Protein AF-A0A1B3M2F7-F1 (afdb_monomer_lite)

pLDDT: mean 76.16, std 15.94, range [42.47, 95.69]

Foldseek 3Di:
DPDQQPLVLLVVLLVLLVVLLVLLVVLLVVLVVLVPDDDDPPPDDDPPPDDDPDCPSVVSNVSSVVSNVSSVVSNVVSVVSVPPDPPPPDDD

Radius of gyration: 21.99 Å; chains: 1; bounding box: 66×22×56 Å

Structure (mmCIF, N/CA/C/O backbone):
data_AF-A0A1B3M2F7-F1
#
_entry.id   AF-A0A1B3M2F7-F1
#
loop_
_atom_site.group_PDB
_atom_site.id
_atom_site.type_symbol
_atom_site.label_atom_id
_atom_site.label_alt_id
_atom_site.label_comp_id
_atom_site.label_asym_id
_atom_site.label_entity_id
_atom_site.label_seq_id
_atom_site.pdbx_PDB_ins_code
_atom_site.Cartn_x
_atom_site.Cartn_y
_atom_site.Cartn_z
_atom_site.occupancy
_atom_site.B_iso_or_equiv
_atom_site.auth_seq_id
_atom_site.auth_comp_id
_atom_site.auth_asym_id
_atom_site.auth_atom_id
_atom_site.pdbx_PDB_model_num
ATOM 1 N N . MET A 1 1 ? -23.958 -9.548 22.170 1.00 42.47 1 MET A N 1
ATOM 2 C CA . MET A 1 1 ? -23.111 -8.482 22.761 1.00 42.47 1 MET A CA 1
ATOM 3 C C . MET A 1 1 ? -22.215 -7.866 21.686 1.00 42.47 1 MET A C 1
ATOM 5 O O . MET A 1 1 ? -21.167 -8.421 21.381 1.00 42.47 1 MET A O 1
ATOM 9 N N . GLN A 1 2 ? -22.607 -6.747 21.067 1.00 51.44 2 GLN A N 1
ATOM 10 C CA . GLN A 1 2 ? -21.709 -6.019 20.160 1.00 51.44 2 GLN A CA 1
ATOM 11 C C . GLN A 1 2 ? -20.759 -5.147 20.994 1.00 51.44 2 GLN A C 1
ATOM 13 O O . GLN A 1 2 ? -21.168 -4.100 21.489 1.00 51.44 2 GLN A O 1
ATOM 18 N N . ARG A 1 3 ? -19.495 -5.564 21.167 1.00 59.16 3 ARG A N 1
ATOM 19 C CA . ARG A 1 3 ? -18.482 -4.739 21.851 1.00 59.16 3 ARG A CA 1
ATOM 20 C C . ARG A 1 3 ? -18.359 -3.401 21.115 1.00 59.16 3 ARG A C 1
ATOM 22 O O . ARG A 1 3 ? -18.239 -3.367 19.888 1.00 59.16 3 ARG A O 1
ATOM 29 N N . VAL A 1 4 ? -18.492 -2.295 21.839 1.00 57.34 4 VAL A N 1
ATOM 30 C CA . VAL A 1 4 ? -18.198 -0.955 21.320 1.00 57.34 4 VAL A CA 1
ATOM 31 C C . VAL A 1 4 ? -16.682 -0.874 21.185 1.00 57.34 4 VAL A C 1
ATOM 33 O O . VAL A 1 4 ? -16.000 -1.091 22.187 1.00 57.34 4 VAL A O 1
ATOM 36 N N . PRO A 1 5 ? -16.128 -0.662 19.976 1.00 63.31 5 PRO A N 1
ATOM 37 C CA . PRO A 1 5 ? -14.690 -0.494 19.848 1.00 63.31 5 PRO A CA 1
ATOM 38 C C . PRO A 1 5 ? -14.290 0.733 20.669 1.00 63.31 5 PRO A C 1
ATOM 40 O O . PRO A 1 5 ? -14.900 1.796 20.550 1.00 63.31 5 PRO A O 1
ATOM 43 N N . SER A 1 6 ? -13.306 0.565 21.551 1.00 77.50 6 SER A N 1
ATOM 44 C CA . SER A 1 6 ? -12.801 1.663 22.368 1.00 77.50 6 SER A CA 1
ATOM 45 C C . SER A 1 6 ? -12.295 2.784 21.456 1.00 77.50 6 SER A C 1
ATOM 47 O O . SER A 1 6 ? -11.807 2.531 20.353 1.00 77.50 6 SER A O 1
ATOM 49 N N . ARG A 1 7 ? -12.385 4.043 21.901 1.00 77.62 7 ARG A N 1
ATOM 50 C CA . ARG A 1 7 ? -11.840 5.187 21.141 1.00 77.62 7 ARG A CA 1
ATOM 51 C C . ARG A 1 7 ? -10.366 4.952 20.780 1.00 77.62 7 ARG A C 1
ATOM 53 O O . ARG A 1 7 ? -9.950 5.265 19.673 1.00 77.62 7 ARG A O 1
ATOM 60 N N . TRP A 1 8 ? -9.624 4.304 21.676 1.00 80.44 8 TRP A N 1
ATOM 61 C CA . TRP A 1 8 ? -8.259 3.824 21.459 1.00 80.44 8 TRP A CA 1
ATOM 62 C C . TRP A 1 8 ? -8.124 2.855 20.279 1.00 80.44 8 TRP A C 1
ATOM 64 O O . TRP A 1 8 ? -7.205 3.006 19.483 1.00 80.44 8 TRP A O 1
ATOM 74 N N . ALA A 1 9 ? -9.055 1.913 20.107 1.00 83.12 9 ALA A N 1
ATOM 75 C CA . ALA A 1 9 ? -9.059 1.011 18.957 1.00 83.12 9 ALA A CA 1
ATOM 76 C C . ALA A 1 9 ? -9.303 1.757 17.633 1.00 83.12 9 ALA A C 1
ATOM 78 O O . ALA A 1 9 ? -8.680 1.434 16.626 1.00 83.12 9 ALA A O 1
ATOM 79 N N . ALA A 1 10 ? -10.161 2.783 17.626 1.00 83.62 10 ALA A N 1
ATOM 80 C CA . ALA A 1 10 ? -10.372 3.614 16.439 1.00 83.62 10 ALA A CA 1
ATOM 81 C C . ALA A 1 10 ? -9.116 4.426 16.072 1.00 83.62 10 ALA A C 1
ATOM 83 O O . ALA A 1 10 ? -8.758 4.492 14.897 1.00 83.62 10 ALA A O 1
ATOM 84 N N . TRP A 1 11 ? -8.416 4.983 17.067 1.00 87.06 11 TRP A N 1
ATOM 85 C CA . TRP A 1 11 ? -7.129 5.658 16.866 1.00 87.06 11 TRP A CA 1
ATOM 86 C C . TRP A 1 11 ? -6.041 4.704 16.371 1.00 87.06 11 TRP A C 1
ATOM 88 O O . TRP A 1 11 ? -5.347 5.034 15.414 1.00 87.06 11 TRP A O 1
ATOM 98 N N . ALA A 1 12 ? -5.930 3.510 16.958 1.00 88.81 12 ALA A N 1
ATOM 99 C CA . ALA A 1 12 ? -4.967 2.496 16.531 1.00 88.81 12 ALA A CA 1
ATOM 100 C C . ALA A 1 12 ? -5.203 2.057 15.077 1.00 88.81 12 ALA A C 1
ATOM 102 O O . ALA A 1 12 ? -4.259 1.981 14.296 1.00 88.81 12 ALA A O 1
ATOM 103 N N . LEU A 1 13 ? -6.463 1.837 14.683 1.00 89.12 13 LEU A N 1
ATOM 104 C CA . LEU A 1 13 ? -6.825 1.516 13.298 1.00 89.12 13 LEU A CA 1
ATOM 105 C C . LEU A 1 13 ? -6.550 2.683 12.340 1.00 89.12 13 LEU A C 1
ATOM 107 O O . LEU A 1 13 ? -6.090 2.463 11.222 1.00 89.12 13 LEU A O 1
ATOM 111 N N . GLY A 1 14 ? -6.795 3.922 12.775 1.00 87.81 14 GLY A N 1
ATOM 112 C CA . GLY A 1 14 ? -6.439 5.116 12.008 1.00 87.81 14 GLY A CA 1
ATOM 113 C C . GLY A 1 14 ? -4.929 5.237 11.789 1.00 87.81 14 GLY A C 1
ATOM 114 O O . GLY A 1 14 ? -4.491 5.458 10.664 1.00 87.81 14 GLY A O 1
ATOM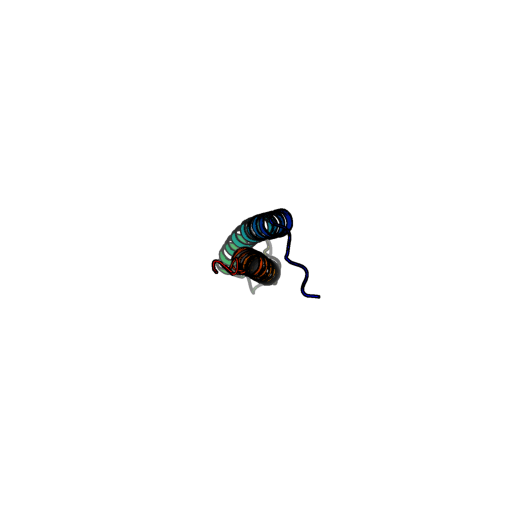 115 N N . ALA A 1 15 ? -4.131 5.025 12.838 1.00 91.62 15 ALA A N 1
ATOM 116 C CA . ALA A 1 15 ? -2.673 5.034 12.755 1.00 91.62 15 ALA A CA 1
ATOM 117 C C . ALA A 1 15 ? -2.148 3.916 11.841 1.00 91.62 15 ALA A C 1
ATOM 119 O O . ALA A 1 15 ? -1.321 4.179 10.972 1.00 91.62 15 ALA A O 1
ATOM 120 N N . LEU A 1 16 ? -2.683 2.696 11.970 1.00 90.94 16 LEU A N 1
ATOM 121 C CA . LEU A 1 16 ? -2.341 1.568 11.101 1.00 90.94 16 LEU A CA 1
ATOM 122 C C . LEU A 1 16 ? -2.621 1.887 9.624 1.00 90.94 16 LEU A C 1
ATOM 124 O O . LEU A 1 16 ? -1.802 1.575 8.764 1.00 90.94 16 LEU A O 1
ATOM 128 N N . ALA A 1 17 ? -3.749 2.543 9.330 1.00 91.56 17 ALA A N 1
ATOM 129 C CA . ALA A 1 17 ? -4.092 2.942 7.970 1.00 91.56 17 ALA A CA 1
ATOM 130 C C . ALA A 1 17 ? -3.061 3.913 7.375 1.00 91.56 17 ALA A C 1
ATOM 132 O O . ALA A 1 17 ? -2.656 3.745 6.228 1.00 91.56 17 ALA A O 1
ATOM 133 N N . VAL A 1 18 ? -2.601 4.895 8.158 1.00 92.31 18 VAL A N 1
ATOM 134 C CA . VAL A 1 18 ? -1.567 5.849 7.722 1.00 92.31 18 VAL A CA 1
ATOM 135 C C . VAL A 1 18 ? -0.225 5.143 7.522 1.00 92.31 18 VAL A C 1
ATOM 137 O O . VAL A 1 18 ? 0.401 5.313 6.477 1.00 92.31 18 VAL A O 1
ATOM 140 N N . ILE A 1 19 ? 0.183 4.307 8.482 1.00 94.62 19 ILE A N 1
ATOM 141 C CA . ILE A 1 19 ? 1.438 3.543 8.423 1.00 94.62 19 ILE A CA 1
ATOM 142 C C . ILE A 1 19 ? 1.463 2.607 7.213 1.00 94.62 19 ILE A C 1
ATOM 144 O O . ILE A 1 19 ? 2.524 2.422 6.633 1.00 94.62 19 ILE A O 1
ATOM 148 N N . ALA A 1 20 ? 0.325 2.039 6.807 1.00 90.44 20 ALA A N 1
ATOM 149 C CA . ALA A 1 20 ? 0.230 1.212 5.605 1.00 90.44 20 ALA A CA 1
ATOM 150 C C . ALA A 1 20 ? 0.177 2.046 4.309 1.00 90.44 20 ALA A C 1
ATOM 152 O O . ALA A 1 20 ? 0.765 1.653 3.303 1.00 90.44 20 ALA A O 1
ATOM 153 N N . ALA A 1 21 ? -0.484 3.209 4.320 1.00 91.06 21 ALA A N 1
ATOM 154 C CA . ALA A 1 21 ? -0.646 4.053 3.134 1.00 91.06 21 ALA A CA 1
ATOM 155 C C . ALA A 1 2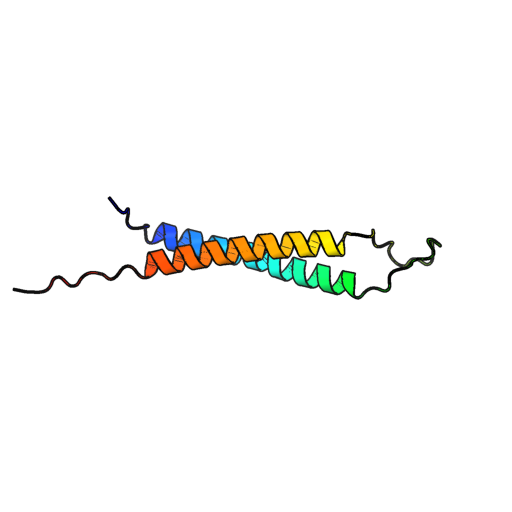1 ? 0.665 4.714 2.670 1.00 91.06 21 ALA A C 1
ATOM 157 O O . ALA A 1 21 ? 0.899 4.819 1.468 1.00 91.06 21 ALA A O 1
ATOM 158 N N . VAL A 1 22 ? 1.537 5.134 3.595 1.00 94.19 22 VAL A N 1
ATOM 159 C CA . VAL A 1 22 ? 2.837 5.752 3.260 1.00 94.19 22 VAL A CA 1
ATOM 160 C C . VAL A 1 22 ? 3.742 4.827 2.418 1.00 94.19 22 VAL A C 1
ATOM 162 O O . VAL A 1 22 ? 4.125 5.224 1.314 1.00 94.19 22 VAL A O 1
ATOM 165 N N . PRO A 1 23 ? 4.067 3.592 2.848 1.00 92.25 23 PRO A N 1
ATOM 166 C CA . PRO A 1 23 ? 4.846 2.659 2.042 1.00 92.25 23 PRO A CA 1
ATOM 167 C C . PRO A 1 23 ? 4.089 2.200 0.792 1.00 92.25 23 PRO A C 1
ATOM 169 O O . PRO A 1 23 ? 4.727 1.984 -0.235 1.00 92.25 23 PRO A O 1
ATOM 172 N N . ALA A 1 24 ? 2.751 2.107 0.822 1.00 90.38 24 ALA A N 1
ATOM 173 C CA . ALA A 1 24 ? 1.962 1.803 -0.375 1.00 90.38 24 ALA A CA 1
ATOM 174 C C . ALA A 1 24 ? 2.154 2.864 -1.470 1.00 90.38 24 ALA A C 1
ATOM 176 O O . ALA A 1 24 ? 2.388 2.527 -2.632 1.00 90.38 24 ALA A O 1
ATOM 177 N N . ALA A 1 25 ? 2.101 4.148 -1.103 1.00 93.50 25 ALA A N 1
ATOM 178 C CA . ALA A 1 25 ? 2.338 5.254 -2.024 1.00 93.50 25 ALA A CA 1
ATOM 179 C C . ALA A 1 25 ? 3.768 5.218 -2.582 1.00 93.50 25 ALA A C 1
ATOM 181 O O . ALA A 1 25 ? 3.957 5.300 -3.795 1.00 93.50 25 ALA A O 1
ATOM 182 N N . TRP A 1 26 ? 4.763 5.007 -1.716 1.00 93.38 26 TRP A N 1
ATOM 183 C CA . TRP A 1 26 ? 6.163 4.882 -2.123 1.00 93.38 26 TRP A CA 1
ATOM 184 C C . TRP A 1 26 ? 6.388 3.735 -3.119 1.00 93.38 26 TRP A C 1
ATOM 186 O O . TRP A 1 26 ? 6.980 3.931 -4.180 1.00 93.38 26 TRP A O 1
ATOM 196 N N . LEU A 1 27 ? 5.855 2.546 -2.826 1.00 90.88 27 LEU A N 1
ATOM 197 C CA . LEU A 1 27 ? 5.951 1.379 -3.706 1.00 90.88 27 LEU A CA 1
ATOM 198 C C . LEU A 1 27 ? 5.210 1.579 -5.028 1.00 90.88 27 LEU A C 1
ATOM 200 O O . LEU A 1 27 ? 5.691 1.122 -6.060 1.00 90.88 27 LEU A O 1
ATOM 204 N N . THR A 1 28 ? 4.084 2.296 -5.018 1.00 89.69 28 THR A N 1
ATOM 205 C CA . THR A 1 28 ? 3.365 2.662 -6.247 1.00 89.69 28 THR A CA 1
ATOM 206 C C . THR A 1 28 ? 4.251 3.529 -7.143 1.00 89.69 28 THR A C 1
ATOM 208 O O . THR A 1 28 ? 4.378 3.255 -8.334 1.00 89.69 28 THR A O 1
ATOM 211 N N . VAL A 1 29 ? 4.921 4.538 -6.573 1.00 92.56 29 VAL A N 1
ATOM 212 C CA . VAL A 1 2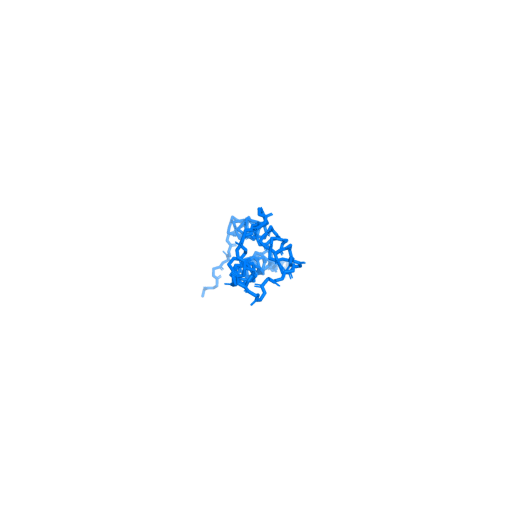9 ? 5.859 5.398 -7.312 1.00 92.56 29 VAL A CA 1
ATOM 213 C C . VAL A 1 29 ? 7.029 4.583 -7.864 1.00 92.56 29 VAL A C 1
ATOM 215 O O . VAL A 1 29 ? 7.353 4.718 -9.041 1.00 92.56 29 VAL A O 1
ATOM 218 N N . LEU A 1 30 ? 7.624 3.698 -7.057 1.00 86.88 30 LEU A N 1
ATOM 219 C CA . LEU A 1 30 ? 8.716 2.825 -7.499 1.00 86.88 30 LEU A CA 1
ATOM 220 C C . LEU A 1 30 ? 8.290 1.869 -8.617 1.00 86.88 30 LEU A C 1
ATOM 222 O O . LEU A 1 30 ? 9.025 1.703 -9.589 1.00 86.88 30 LEU A O 1
ATOM 226 N N . ALA A 1 31 ? 7.110 1.258 -8.503 1.00 87.44 31 ALA A N 1
ATOM 227 C CA . ALA A 1 31 ? 6.561 0.374 -9.523 1.00 87.44 31 ALA A CA 1
ATOM 228 C C . ALA A 1 31 ? 6.340 1.120 -10.844 1.00 87.44 31 ALA A C 1
ATOM 230 O O . ALA A 1 31 ? 6.747 0.629 -11.893 1.00 87.44 31 ALA A O 1
ATOM 231 N N . VAL A 1 32 ? 5.770 2.330 -10.798 1.00 85.19 32 VAL A N 1
ATOM 232 C CA . VAL A 1 32 ? 5.557 3.171 -11.987 1.00 85.19 32 VAL A CA 1
ATOM 233 C C . VAL A 1 32 ? 6.881 3.621 -12.596 1.00 85.19 32 VAL A C 1
ATOM 235 O O . VAL A 1 32 ? 7.043 3.552 -13.812 1.00 85.19 32 VAL A O 1
ATOM 238 N N . ALA A 1 33 ? 7.836 4.061 -11.774 1.00 85.19 33 ALA A N 1
ATOM 239 C CA . ALA A 1 33 ? 9.161 4.451 -12.243 1.00 85.19 33 ALA A CA 1
ATOM 240 C C . ALA A 1 33 ? 9.852 3.282 -12.958 1.00 85.19 33 ALA A C 1
ATOM 242 O O . ALA A 1 33 ? 10.381 3.460 -14.050 1.00 85.19 33 ALA A O 1
ATOM 243 N N . LYS A 1 34 ? 9.769 2.074 -12.388 1.00 78.50 34 LYS A N 1
ATOM 244 C CA . LYS A 1 34 ? 10.333 0.860 -12.986 1.00 78.50 34 LYS A CA 1
ATOM 245 C C . LYS A 1 34 ? 9.602 0.402 -14.244 1.00 78.50 34 LYS A C 1
ATOM 247 O O . LYS A 1 34 ? 10.260 -0.026 -15.179 1.00 78.50 34 LYS A O 1
ATOM 252 N N . ALA A 1 35 ? 8.277 0.513 -14.289 1.00 79.00 35 ALA A N 1
ATOM 253 C CA . ALA A 1 35 ? 7.481 0.138 -15.458 1.00 79.00 35 ALA A CA 1
ATOM 254 C C . ALA A 1 35 ? 7.684 1.080 -16.659 1.00 79.00 35 ALA A C 1
ATOM 256 O O . ALA A 1 35 ? 7.389 0.704 -17.786 1.00 79.00 35 ALA A O 1
ATOM 257 N N . ARG A 1 36 ? 8.161 2.309 -16.423 1.00 79.81 36 ARG A N 1
ATOM 258 C CA . ARG A 1 36 ? 8.474 3.288 -17.476 1.00 79.81 36 ARG A CA 1
ATOM 259 C C . ARG A 1 36 ? 9.888 3.160 -18.032 1.00 79.81 36 ARG A C 1
ATOM 261 O O . ARG A 1 36 ? 10.214 3.866 -18.983 1.00 79.81 36 ARG A O 1
ATOM 268 N N . LEU A 1 37 ? 10.731 2.324 -17.430 1.00 72.12 37 LEU A N 1
ATOM 269 C CA . LEU A 1 37 ? 12.066 2.088 -17.956 1.00 72.12 37 LEU A CA 1
ATOM 270 C C . LEU A 1 37 ? 11.968 1.154 -19.168 1.00 72.12 37 LEU A C 1
ATOM 272 O O . LEU A 1 37 ? 11.243 0.159 -19.097 1.00 72.12 37 LEU A O 1
ATOM 276 N N . PRO A 1 38 ? 12.663 1.474 -20.274 1.00 61.84 38 PRO A N 1
ATOM 277 C CA . PRO A 1 38 ? 12.665 0.627 -21.455 1.00 61.84 38 PRO A CA 1
ATOM 278 C C . PRO A 1 38 ? 13.220 -0.750 -21.087 1.00 61.84 38 PRO A C 1
ATOM 280 O O . PRO A 1 38 ? 14.282 -0.864 -20.471 1.00 61.84 38 PRO A O 1
ATOM 283 N N . TYR A 1 39 ? 12.456 -1.785 -21.423 1.00 58.19 39 TYR A N 1
ATOM 284 C CA . TYR A 1 39 ? 12.846 -3.165 -21.197 1.00 58.19 39 TYR A CA 1
ATOM 285 C C . TYR A 1 39 ? 13.826 -3.594 -22.295 1.00 58.19 39 TYR A C 1
ATOM 287 O O . TYR A 1 39 ? 13.585 -3.341 -23.473 1.00 58.19 39 TYR A O 1
ATOM 295 N N . ASN A 1 40 ? 14.950 -4.192 -21.907 1.00 60.38 40 ASN A N 1
ATOM 296 C CA . ASN A 1 40 ? 15.938 -4.712 -22.848 1.00 60.38 40 ASN A CA 1
ATOM 297 C C . ASN A 1 40 ? 15.600 -6.182 -23.141 1.00 60.38 40 ASN A C 1
ATOM 299 O O . ASN A 1 40 ? 15.998 -7.065 -22.382 1.00 60.38 40 ASN A O 1
ATOM 303 N N . GLU A 1 41 ? 14.848 -6.430 -24.216 1.00 56.69 41 GLU A N 1
ATOM 304 C CA . GLU A 1 41 ? 14.447 -7.782 -24.650 1.00 56.69 41 GLU A CA 1
ATOM 305 C C . GLU A 1 41 ? 15.606 -8.607 -25.235 1.00 56.69 41 GLU A C 1
ATOM 307 O O . GLU A 1 41 ? 15.493 -9.819 -25.397 1.00 56.69 41 GLU A O 1
ATOM 312 N N . GLU A 1 42 ? 16.742 -7.976 -25.533 1.00 57.94 42 GLU A N 1
ATOM 313 C CA . GLU A 1 42 ? 17.814 -8.574 -26.336 1.00 57.94 42 GLU A CA 1
ATOM 314 C C . GLU A 1 42 ? 18.893 -9.258 -25.486 1.00 57.94 42 GLU A C 1
ATOM 316 O O . GLU A 1 42 ? 19.816 -9.866 -26.024 1.00 57.94 42 GLU A O 1
ATOM 321 N N . GLY A 1 43 ? 18.811 -9.178 -24.152 1.00 53.75 43 GLY A N 1
ATOM 322 C CA . GLY A 1 43 ? 19.721 -9.871 -23.228 1.00 53.75 43 GLY A CA 1
ATOM 323 C C . GLY A 1 43 ? 21.187 -9.410 -23.274 1.00 53.75 43 GLY A C 1
ATOM 324 O O . GLY A 1 43 ? 21.990 -9.855 -22.447 1.00 53.75 43 GLY A O 1
ATOM 325 N N . ASN A 1 44 ? 21.536 -8.493 -24.184 1.00 52.72 44 ASN A N 1
ATOM 326 C CA . ASN A 1 44 ? 22.867 -7.915 -24.301 1.00 52.72 44 ASN A CA 1
ATOM 327 C C . ASN A 1 44 ? 23.157 -7.059 -23.069 1.00 52.72 44 ASN A C 1
ATOM 329 O O . ASN A 1 44 ? 22.678 -5.935 -22.906 1.00 52.72 44 ASN A O 1
ATOM 333 N N . HIS A 1 45 ? 23.909 -7.666 -22.158 1.00 58.28 45 HIS A N 1
ATOM 334 C CA . HIS A 1 45 ? 24.453 -7.015 -20.988 1.00 58.28 45 HIS A CA 1
ATOM 335 C C . HIS A 1 45 ? 25.480 -5.951 -21.390 1.00 58.28 45 HIS A C 1
ATOM 337 O O . HIS A 1 45 ? 26.209 -6.114 -22.364 1.00 58.28 45 HIS A O 1
ATOM 343 N N . PHE A 1 46 ? 25.609 -4.966 -20.500 1.00 56.00 46 PHE A N 1
ATOM 344 C CA . PHE A 1 46 ? 26.713 -4.012 -20.378 1.00 56.00 46 PHE A CA 1
ATOM 345 C C . PHE A 1 46 ? 26.626 -2.743 -21.222 1.00 56.00 46 PHE A C 1
ATOM 347 O O . PHE A 1 46 ? 27.318 -2.597 -22.217 1.00 56.00 46 PHE A O 1
ATOM 354 N N . ASP A 1 47 ? 25.904 -1.760 -20.675 1.00 54.75 47 ASP A N 1
ATOM 355 C CA . ASP A 1 47 ? 26.217 -0.341 -20.911 1.00 54.75 47 ASP A CA 1
ATOM 356 C C . ASP A 1 47 ? 26.119 0.510 -19.623 1.00 54.75 47 ASP A C 1
ATOM 358 O O . ASP A 1 47 ? 25.841 1.704 -19.634 1.00 54.75 47 ASP A O 1
ATOM 362 N N . GLY A 1 48 ? 26.279 -0.114 -18.446 1.0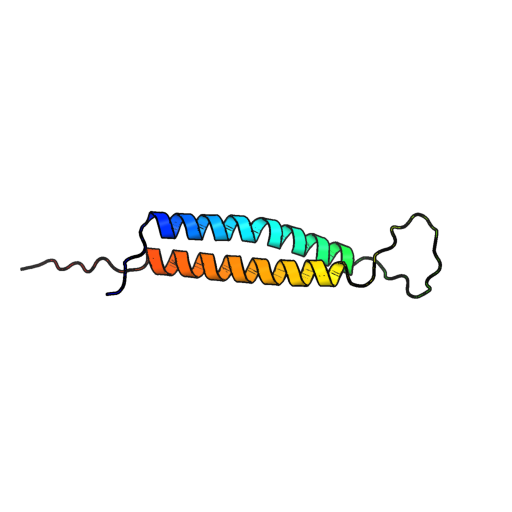0 54.09 48 GLY A N 1
ATOM 363 C CA . GLY A 1 48 ? 26.162 0.573 -17.145 1.00 54.09 48 GLY A CA 1
ATOM 364 C C . GLY A 1 48 ? 24.730 0.956 -16.734 1.00 54.09 48 GLY A C 1
ATOM 365 O O . GLY A 1 48 ? 24.513 1.416 -15.613 1.00 54.09 48 GLY A O 1
ATOM 366 N N . LEU A 1 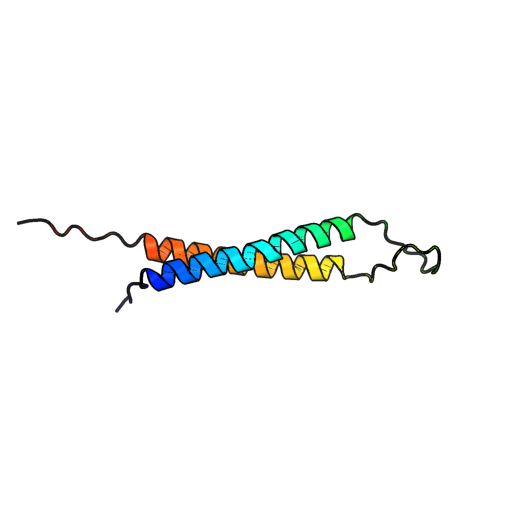49 ? 23.737 0.714 -17.593 1.00 53.09 49 LEU A N 1
ATOM 367 C CA . LEU A 1 49 ? 22.314 0.842 -17.288 1.00 53.09 49 LEU A CA 1
ATOM 368 C C . LEU A 1 49 ? 21.814 -0.396 -16.531 1.00 53.09 49 LEU A C 1
ATOM 370 O O . LEU A 1 49 ? 21.896 -1.530 -16.995 1.00 53.09 49 LEU A O 1
ATOM 374 N N . VAL A 1 50 ? 21.332 -0.145 -15.315 1.00 54.25 50 VAL A N 1
ATOM 375 C CA . VAL A 1 50 ? 20.891 -1.120 -14.311 1.00 54.25 50 VAL A CA 1
ATOM 376 C C . VAL A 1 50 ? 19.996 -2.208 -14.914 1.00 54.25 50 VAL A C 1
ATOM 378 O O . VAL A 1 50 ? 18.865 -1.925 -15.306 1.00 54.25 50 VAL A O 1
ATOM 381 N N . VAL A 1 51 ? 20.459 -3.462 -14.871 1.00 53.91 51 VAL A N 1
ATOM 382 C CA . VAL A 1 51 ? 19.674 -4.666 -15.191 1.00 53.91 51 VAL A CA 1
ATOM 383 C C . VAL A 1 51 ? 18.421 -4.684 -14.315 1.00 53.91 51 VAL A C 1
ATOM 385 O O . VAL A 1 51 ? 18.465 -4.988 -13.121 1.00 53.91 51 VAL A O 1
ATOM 388 N N . HIS A 1 52 ? 17.284 -4.298 -14.885 1.00 55.53 52 HIS A N 1
ATOM 389 C CA . HIS A 1 52 ? 16.001 -4.437 -14.217 1.00 55.53 52 HIS A CA 1
ATOM 390 C C . HIS A 1 52 ? 15.532 -5.873 -14.389 1.00 55.53 52 HIS A C 1
ATOM 392 O O . HIS A 1 52 ? 15.148 -6.271 -15.480 1.00 55.53 52 HIS A O 1
ATOM 398 N N . HIS A 1 53 ? 15.574 -6.650 -13.300 1.00 58.16 53 HIS A N 1
ATOM 399 C CA . HIS A 1 53 ? 14.954 -7.971 -13.267 1.00 58.16 53 HIS A CA 1
ATOM 400 C C . HIS A 1 53 ? 13.483 -7.848 -13.675 1.00 58.16 53 HIS A C 1
ATOM 402 O O . HIS A 1 53 ? 12.698 -7.135 -13.024 1.00 58.16 53 HIS A O 1
ATOM 408 N N . GLU A 1 54 ? 13.154 -8.551 -14.755 1.00 60.09 54 GLU A N 1
ATOM 409 C CA . GLU A 1 54 ? 11.809 -8.823 -15.236 1.00 60.09 54 GLU A CA 1
ATOM 410 C C . GLU A 1 54 ? 10.960 -9.270 -14.031 1.00 60.09 54 GLU A C 1
ATOM 412 O O . GLU A 1 54 ? 11.297 -10.214 -13.319 1.00 60.09 54 GLU A O 1
ATOM 417 N N . GLY A 1 55 ? 9.929 -8.495 -13.689 1.00 65.69 55 GLY A N 1
ATOM 418 C CA . GLY A 1 55 ? 9.054 -8.781 -12.545 1.00 65.69 55 GLY A CA 1
ATOM 419 C C . GLY A 1 55 ? 9.261 -7.935 -11.283 1.00 65.69 55 GLY A C 1
ATOM 420 O O . GLY A 1 55 ? 8.366 -7.911 -10.441 1.00 65.69 55 GLY A O 1
ATOM 421 N N . THR A 1 56 ? 10.337 -7.147 -11.145 1.00 74.38 56 THR A N 1
ATOM 422 C CA . THR A 1 56 ? 10.485 -6.256 -9.964 1.00 74.38 56 THR A CA 1
ATOM 423 C C . THR A 1 56 ? 9.400 -5.176 -9.897 1.00 74.38 56 THR A C 1
ATOM 425 O O . THR A 1 56 ? 8.871 -4.895 -8.822 1.00 74.38 56 THR A O 1
ATOM 428 N N . ALA A 1 57 ? 9.001 -4.614 -11.043 1.00 80.81 57 ALA A N 1
ATOM 429 C CA . ALA A 1 57 ? 7.884 -3.670 -11.123 1.00 80.81 57 ALA A CA 1
ATOM 430 C C . ALA A 1 57 ? 6.551 -4.322 -10.714 1.00 80.81 57 ALA A C 1
ATOM 432 O O . ALA A 1 57 ? 5.773 -3.727 -9.968 1.00 80.81 57 ALA A O 1
ATOM 433 N N . VAL A 1 58 ? 6.322 -5.568 -11.146 1.00 83.81 58 VAL A N 1
ATOM 434 C CA . VAL A 1 58 ? 5.127 -6.349 -10.794 1.00 83.81 58 VAL A CA 1
ATOM 435 C C . VAL A 1 58 ? 5.109 -6.651 -9.298 1.00 83.81 58 VAL A C 1
ATOM 437 O O . VAL A 1 58 ? 4.090 -6.433 -8.650 1.00 83.81 58 VAL A O 1
ATOM 440 N N . ALA A 1 59 ? 6.239 -7.067 -8.719 1.00 86.31 59 ALA A N 1
ATOM 441 C CA . ALA A 1 59 ? 6.355 -7.340 -7.290 1.00 86.31 59 ALA A CA 1
ATOM 442 C C . ALA A 1 59 ? 6.034 -6.101 -6.436 1.00 86.31 59 ALA A C 1
ATOM 444 O O . ALA A 1 59 ? 5.235 -6.186 -5.501 1.00 86.31 59 ALA A O 1
ATOM 445 N N . TYR A 1 60 ? 6.590 -4.933 -6.782 1.00 86.75 60 TYR A N 1
ATOM 446 C CA . TYR A 1 60 ? 6.266 -3.684 -6.084 1.00 86.75 60 TYR A CA 1
ATOM 447 C C . TYR A 1 60 ? 4.811 -3.259 -6.285 1.00 86.75 60 TYR A C 1
ATOM 449 O O . TYR A 1 60 ? 4.183 -2.805 -5.330 1.00 86.75 60 TYR A O 1
ATOM 457 N N . GLY A 1 61 ? 4.259 -3.447 -7.486 1.00 87.31 61 GLY A N 1
ATOM 458 C CA . GLY A 1 61 ? 2.853 -3.173 -7.775 1.00 87.31 61 GLY A CA 1
ATOM 459 C C . GLY A 1 61 ? 1.906 -4.034 -6.936 1.00 87.31 61 GLY A C 1
ATOM 460 O O . GLY A 1 61 ? 1.007 -3.506 -6.286 1.00 87.31 61 GLY A O 1
ATOM 461 N N . VAL A 1 62 ? 2.142 -5.348 -6.877 1.00 92.06 62 VAL A N 1
ATOM 462 C CA . VAL A 1 62 ? 1.346 -6.281 -6.061 1.00 92.06 62 VAL A CA 1
ATOM 463 C C . VAL A 1 62 ? 1.440 -5.920 -4.579 1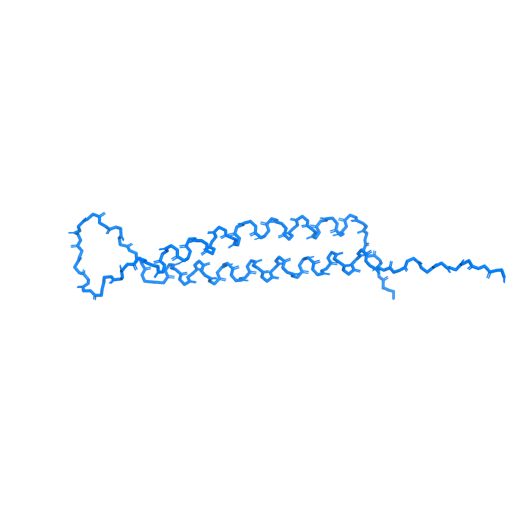.00 92.06 62 VAL A C 1
ATOM 465 O O . VAL A 1 62 ? 0.414 -5.827 -3.903 1.00 92.06 62 VAL A O 1
ATOM 468 N N . LEU A 1 63 ? 2.647 -5.650 -4.073 1.00 92.19 63 LEU A N 1
ATOM 469 C CA . LEU A 1 63 ? 2.839 -5.264 -2.675 1.00 92.19 63 LEU A CA 1
ATOM 470 C C . LEU A 1 63 ? 2.136 -3.937 -2.344 1.00 92.19 63 LEU A C 1
ATOM 472 O O . LEU A 1 63 ? 1.504 -3.821 -1.292 1.00 92.19 63 LEU A O 1
ATOM 476 N N . ALA A 1 64 ? 2.183 -2.959 -3.253 1.00 91.31 64 ALA A N 1
ATOM 477 C CA . ALA A 1 64 ? 1.465 -1.697 -3.106 1.00 91.31 64 ALA A CA 1
ATOM 478 C C . ALA A 1 64 ? -0.055 -1.909 -3.027 1.00 91.31 64 ALA A C 1
ATOM 480 O O . ALA A 1 64 ? -0.704 -1.333 -2.155 1.00 91.31 64 ALA A O 1
ATOM 481 N N . VAL A 1 65 ? -0.626 -2.767 -3.882 1.00 94.94 65 VAL A N 1
ATOM 482 C CA . VAL A 1 65 ? -2.064 -3.096 -3.863 1.00 94.94 65 VAL A CA 1
ATOM 483 C C . VAL A 1 65 ? -2.470 -3.725 -2.530 1.00 94.94 65 VAL A C 1
ATOM 485 O O . VAL A 1 65 ? -3.460 -3.305 -1.931 1.00 94.94 65 VAL A O 1
ATOM 488 N N . VAL A 1 66 ? -1.693 -4.687 -2.024 1.00 95.69 66 VAL A N 1
ATOM 489 C CA . VAL A 1 66 ? -1.965 -5.332 -0.728 1.00 95.69 66 VAL A CA 1
ATOM 490 C C . VAL A 1 66 ? -1.969 -4.306 0.407 1.00 95.69 66 VAL A C 1
ATOM 492 O O . VAL A 1 66 ? -2.885 -4.296 1.231 1.00 95.69 66 VAL A O 1
ATOM 495 N N . LEU A 1 67 ? -0.989 -3.401 0.438 1.00 92.88 67 LEU A N 1
ATOM 496 C CA . LEU A 1 67 ? -0.917 -2.364 1.467 1.00 92.88 67 LEU A CA 1
ATOM 497 C C . LEU A 1 67 ? -2.064 -1.350 1.362 1.00 92.88 67 LEU A C 1
ATOM 499 O O . LEU A 1 67 ? -2.621 -0.964 2.390 1.00 92.88 67 LEU A O 1
ATOM 503 N N . TRP A 1 68 ? -2.480 -0.971 0.150 1.00 94.88 68 TRP A N 1
ATOM 504 C CA . TRP A 1 68 ? -3.665 -0.130 -0.052 1.00 94.88 68 TRP A CA 1
ATOM 505 C C . TRP A 1 68 ? -4.947 -0.796 0.453 1.00 94.88 68 TRP A C 1
ATOM 507 O O . TRP A 1 68 ? -5.768 -0.133 1.091 1.00 94.88 68 TRP A O 1
ATOM 517 N N . LEU A 1 69 ? -5.111 -2.103 0.229 1.00 95.50 69 LEU A N 1
ATOM 518 C CA . LEU A 1 69 ? -6.247 -2.862 0.755 1.00 95.50 69 LEU A CA 1
ATOM 519 C C . LEU A 1 69 ? -6.249 -2.881 2.287 1.00 95.50 69 LEU A C 1
ATOM 521 O O . LEU A 1 69 ? -7.283 -2.618 2.903 1.00 95.50 69 LEU A O 1
ATOM 525 N N . LEU A 1 70 ? -5.096 -3.128 2.914 1.00 91.94 70 LEU A N 1
ATOM 526 C CA . LEU A 1 70 ? -4.962 -3.088 4.372 1.00 91.94 70 LEU A CA 1
ATOM 527 C C . LEU A 1 70 ? -5.273 -1.694 4.931 1.00 91.94 70 LEU A C 1
ATOM 529 O O . LEU A 1 70 ? -6.036 -1.575 5.893 1.00 91.94 70 LEU A O 1
ATOM 533 N N . ALA A 1 71 ? -4.751 -0.640 4.297 1.00 92.31 71 ALA A N 1
ATOM 534 C CA . ALA A 1 71 ? -5.029 0.740 4.677 1.00 92.31 71 ALA A CA 1
ATOM 535 C C . ALA A 1 71 ? -6.528 1.067 4.572 1.00 92.31 71 ALA A C 1
ATOM 537 O O . ALA A 1 71 ? -7.103 1.663 5.487 1.00 92.31 71 ALA A O 1
ATOM 538 N N . LEU A 1 72 ? -7.186 0.625 3.495 1.00 93.88 72 LEU A N 1
ATOM 539 C CA . LEU A 1 72 ? -8.617 0.827 3.280 1.00 93.88 72 LEU A CA 1
ATOM 540 C C . LEU A 1 72 ? -9.458 0.108 4.341 1.00 93.88 72 LEU A C 1
ATOM 542 O O . LEU A 1 72 ? -10.363 0.711 4.922 1.00 93.88 72 LEU A O 1
ATOM 546 N N . LEU A 1 73 ? -9.158 -1.161 4.627 1.00 92.62 73 LEU A N 1
ATOM 547 C CA . LEU A 1 73 ? -9.867 -1.942 5.642 1.00 92.62 73 LEU A CA 1
ATOM 548 C C . LEU A 1 73 ? -9.702 -1.332 7.039 1.00 92.62 73 LEU A C 1
ATOM 550 O O . LEU A 1 73 ? -10.687 -1.194 7.769 1.00 92.62 73 LEU A O 1
ATOM 554 N N . ALA A 1 74 ? -8.488 -0.901 7.386 1.00 89.81 74 ALA A N 1
ATOM 555 C CA . ALA A 1 74 ? -8.204 -0.231 8.650 1.00 89.81 74 ALA A CA 1
ATOM 556 C C . ALA A 1 74 ? -8.956 1.108 8.766 1.00 89.81 74 ALA A C 1
ATOM 558 O O . ALA A 1 74 ? -9.614 1.368 9.778 1.00 89.81 74 ALA A O 1
ATOM 559 N N . ALA A 1 75 ? -8.968 1.917 7.702 1.00 88.75 75 ALA A N 1
ATOM 560 C CA . ALA A 1 75 ? -9.707 3.177 7.659 1.00 88.75 75 ALA A CA 1
ATOM 561 C C . ALA A 1 75 ? -11.230 2.972 7.761 1.00 88.75 75 ALA A C 1
ATOM 563 O O . ALA A 1 75 ? -11.914 3.709 8.478 1.00 88.75 75 ALA A O 1
ATOM 564 N N . LEU A 1 76 ? -11.782 1.959 7.085 1.00 89.75 76 LEU A N 1
ATOM 565 C CA . LEU A 1 76 ? -13.198 1.593 7.190 1.00 89.75 76 LEU A CA 1
ATOM 566 C C . LEU A 1 76 ? -13.552 1.113 8.603 1.00 89.75 76 LEU A C 1
ATOM 568 O O . LEU A 1 76 ? -14.593 1.506 9.139 1.00 89.75 76 LEU A O 1
ATOM 572 N N . GLY A 1 77 ? -12.682 0.314 9.225 1.00 85.62 77 GLY A N 1
ATOM 573 C CA . GLY A 1 77 ? -12.815 -0.125 10.614 1.00 85.62 77 GLY A CA 1
ATOM 574 C C . GLY A 1 77 ? -12.845 1.050 11.592 1.00 85.62 77 GLY A C 1
ATOM 575 O O . GLY A 1 77 ? -13.772 1.156 12.399 1.00 85.62 77 GLY A O 1
ATOM 576 N N . ALA A 1 78 ? -11.901 1.987 11.459 1.00 85.75 78 ALA A N 1
ATOM 577 C CA . ALA A 1 78 ? -11.851 3.207 12.264 1.00 85.75 78 ALA A CA 1
ATOM 578 C C . ALA A 1 78 ? -13.124 4.059 12.091 1.00 85.75 78 ALA A C 1
ATOM 580 O O . ALA A 1 78 ? -13.741 4.472 13.073 1.00 85.75 78 ALA A O 1
ATOM 581 N N . ARG A 1 79 ? -13.586 4.259 10.846 1.00 82.38 79 ARG A N 1
ATOM 582 C CA . ARG A 1 79 ? -14.814 5.021 10.543 1.00 82.38 79 ARG A CA 1
ATOM 583 C C . ARG A 1 79 ? -16.068 4.393 11.148 1.00 82.38 79 ARG A C 1
ATOM 585 O O . ARG A 1 79 ? -16.914 5.120 11.662 1.00 82.38 79 ARG A O 1
ATOM 592 N N . ARG A 1 80 ? -16.211 3.064 11.094 1.00 80.25 80 ARG A N 1
ATOM 593 C CA . ARG A 1 80 ? -17.356 2.351 11.691 1.00 80.25 80 ARG A CA 1
ATOM 594 C C . ARG A 1 80 ? -17.348 2.439 13.218 1.00 80.25 80 ARG A C 1
ATOM 596 O O . ARG A 1 80 ? -18.412 2.601 13.809 1.00 80.25 80 ARG A O 1
ATOM 603 N N . GLY A 1 81 ? -16.171 2.383 13.844 1.00 67.06 81 GLY A N 1
ATOM 604 C CA . GLY A 1 81 ? -16.028 2.538 15.294 1.00 67.06 81 GLY A CA 1
ATOM 605 C C . GLY A 1 81 ? -16.394 3.935 15.797 1.00 67.06 81 GLY A C 1
ATOM 606 O O . GLY A 1 81 ? -17.051 4.059 16.827 1.00 67.06 81 GLY A O 1
ATOM 607 N N . SER A 1 82 ? -16.056 4.973 15.030 1.00 67.38 82 SER A N 1
ATOM 608 C CA . SER A 1 82 ? -16.345 6.371 15.382 1.00 67.38 82 SER A CA 1
ATOM 609 C C . SER A 1 82 ? -17.792 6.807 15.124 1.00 67.38 82 SER A C 1
ATOM 611 O O . SER A 1 82 ? -18.218 7.828 15.654 1.00 67.38 82 SER A O 1
ATOM 613 N N . ARG A 1 83 ? -18.552 6.069 14.304 1.00 65.31 83 ARG A N 1
ATOM 614 C CA . ARG A 1 83 ? -19.912 6.443 13.871 1.00 65.31 83 ARG A CA 1
ATOM 615 C C . ARG A 1 83 ? -21.045 5.776 14.651 1.00 65.31 83 ARG A C 1
ATOM 617 O O . ARG A 1 83 ? -22.192 5.943 14.248 1.00 65.31 83 ARG A O 1
ATOM 624 N N . ARG A 1 84 ? -20.790 5.026 15.731 1.00 57.50 84 ARG A N 1
ATOM 625 C CA . ARG A 1 84 ? -21.907 4.491 16.530 1.00 57.50 84 ARG A CA 1
ATOM 626 C C . ARG A 1 84 ? -22.659 5.655 17.188 1.00 57.50 84 ARG A C 1
ATOM 628 O O . ARG A 1 84 ? -22.060 6.343 18.014 1.00 57.50 84 ARG A O 1
ATOM 635 N N . PRO A 1 85 ? -23.930 5.898 16.817 1.00 53.41 85 PRO A N 1
ATOM 636 C CA . PRO A 1 85 ? -24.692 6.999 17.372 1.00 53.41 85 PRO A CA 1
ATOM 637 C C . PRO A 1 85 ? -24.856 6.764 18.871 1.00 53.41 85 PRO A C 1
ATOM 639 O O . PRO A 1 85 ? -25.315 5.709 19.310 1.00 53.41 85 PRO A O 1
ATOM 642 N N . MET A 1 86 ? -24.445 7.760 19.653 1.00 54.88 86 MET A N 1
ATOM 643 C CA . MET A 1 86 ? -24.861 7.910 21.037 1.00 54.88 86 MET A CA 1
ATOM 644 C C . MET A 1 86 ? -26.377 8.069 20.985 1.00 54.88 86 MET A C 1
ATOM 646 O O . MET A 1 86 ? -26.863 9.139 20.621 1.00 54.88 86 MET A O 1
ATOM 650 N N . ASN A 1 87 ? -27.110 6.978 21.227 1.00 52.31 87 ASN A N 1
ATOM 651 C CA . ASN A 1 87 ? -28.558 7.028 21.347 1.00 52.31 87 ASN A CA 1
ATOM 652 C C . ASN A 1 87 ? -28.838 8.018 22.480 1.00 52.31 87 ASN A C 1
ATOM 654 O O . ASN A 1 87 ? -28.608 7.717 23.652 1.00 52.31 87 ASN A O 1
ATOM 658 N N . ARG A 1 88 ? -29.234 9.239 22.111 1.00 54.53 88 ARG A N 1
ATOM 659 C CA . ARG A 1 88 ? -29.822 10.211 23.021 1.00 54.53 88 ARG A CA 1
ATOM 660 C C . ARG A 1 88 ? -31.158 9.622 23.447 1.00 54.53 88 ARG A C 1
ATOM 662 O O . ARG A 1 88 ? -32.189 9.926 22.865 1.00 54.53 88 ARG A O 1
ATOM 669 N N . THR A 1 89 ? -31.126 8.763 24.456 1.00 52.53 89 THR A N 1
ATOM 670 C CA . THR A 1 89 ? -32.299 8.485 25.276 1.00 52.53 89 THR A CA 1
ATOM 671 C C . THR A 1 89 ? -32.399 9.625 26.288 1.00 52.53 89 THR A C 1
ATOM 673 O O . THR A 1 89 ? -32.008 9.512 27.442 1.00 52.53 89 THR A O 1
ATOM 676 N N . THR A 1 90 ? -32.828 10.778 25.792 1.00 62.00 90 THR A N 1
ATOM 677 C CA . THR A 1 90 ? -33.395 11.891 26.559 1.00 62.00 90 THR A CA 1
ATOM 678 C C . THR A 1 90 ? -34.727 12.148 25.867 1.00 62.00 90 THR A C 1
ATOM 680 O O . THR A 1 90 ? -34.715 12.376 24.661 1.00 62.00 90 THR A O 1
ATOM 683 N N . ALA A 1 91 ? -35.892 12.112 26.487 1.00 52.06 91 ALA A N 1
ATOM 684 C CA . ALA A 1 91 ? -36.294 12.133 27.888 1.00 52.06 91 ALA A CA 1
ATOM 685 C C . ALA A 1 91 ? -37.818 11.804 27.893 1.00 52.06 91 ALA A C 1
ATOM 687 O O . ALA A 1 91 ? -38.303 11.284 26.885 1.00 52.06 91 ALA A O 1
ATOM 688 N N . PRO A 1 92 ? -38.578 12.346 28.854 1.00 58.16 92 PRO A N 1
ATOM 689 C CA . PRO A 1 92 ? -39.019 11.771 30.129 1.00 58.16 92 PRO A CA 1
ATOM 690 C C . PRO A 1 92 ? -40.143 10.724 30.027 1.00 58.16 92 PRO A C 1
ATOM 692 O O . PRO A 1 92 ? -40.918 10.756 29.046 1.00 58.16 92 PRO A O 1
#

Secondary structure (DSSP, 8-state):
--PPPPHHHHHHHHHHHHHHHHHHHHHHHHHHHHHTSPP-TT----SSS----TTHHHHHHHHHHHHHHHHHHHHHHHHHHHT---------

Sequence (92 aa):
MQRVPSRWAAWALGALAVIAAVPAAWLTVLAVAKARLPYNEEGNHFDGLVVHHEGTAVAYGVLAVVLWLLALLAALGARRGSRRPMNRTTAP